Protein AF-A0A4Q3APD3-F1 (afdb_monomer_lite)

Secondary structure (DSSP, 8-state):
-PPPPPPTT-----------SSPPPP-PPPP-S------SS--HHHHHHHHHHHHGGGT--TTTSS-HHHHHHHHT-TT----

Sequence (83 aa):
MGLLPVKPGEVAAIVTSLEMRERPRPRPMPDSPLRLVRWEAPAPAKYRTLFERVGAPWLWFSRLVMEETRLTAIIHNPGIEIF

pLDDT: mean 92.92, std 6.48, range [53.56, 98.25]

Foldseek 3Di:
DDDDDADPPGDDDDDDDDDCPDDDDDDDDPDDPDDFDWDQQDQLVVVVVVCCVPCVVVVPCPSVPDDRVVNSCVCNPPVDIDD

Radius of gyration: 17.89 Å; chains: 1; bounding box: 40×38×40 Å

Structure (mmCIF, N/CA/C/O backbone):
data_AF-A0A4Q3APD3-F1
#
_entry.id   AF-A0A4Q3APD3-F1
#
loop_
_atom_site.group_PDB
_atom_site.id
_atom_site.type_symbol
_atom_site.label_atom_id
_atom_site.label_alt_id
_atom_site.label_comp_id
_atom_site.label_asym_id
_atom_site.label_entity_id
_atom_site.label_seq_id
_atom_site.pdbx_PDB_ins_code
_atom_site.Cartn_x
_atom_site.Cartn_y
_atom_site.Cartn_z
_atom_site.occupancy
_atom_site.B_iso_or_equiv
_atom_site.auth_seq_id
_atom_site.auth_comp_id
_atom_site.auth_asym_id
_atom_site.auth_atom_id
_atom_site.pdbx_PDB_model_num
ATOM 1 N N . MET A 1 1 ? 6.246 26.459 12.623 1.00 53.56 1 MET A N 1
ATOM 2 C CA . MET A 1 1 ? 5.299 25.326 12.680 1.00 53.56 1 MET A CA 1
ATOM 3 C C . MET A 1 1 ? 4.513 25.482 13.972 1.00 53.56 1 MET A C 1
ATOM 5 O O . MET A 1 1 ? 5.130 25.462 15.026 1.00 53.56 1 MET A O 1
ATOM 9 N N . GLY A 1 2 ? 3.223 25.818 13.896 1.00 66.62 2 GLY A N 1
ATOM 10 C CA . GLY A 1 2 ? 2.397 26.044 15.088 1.00 66.62 2 GLY A CA 1
ATOM 11 C C . GLY A 1 2 ? 1.929 24.720 15.689 1.00 66.62 2 GLY A C 1
ATOM 12 O O . GLY A 1 2 ? 1.653 23.783 14.944 1.00 66.62 2 GLY A O 1
ATOM 13 N N . LEU A 1 3 ? 1.856 24.638 17.017 1.00 79.56 3 LEU A N 1
ATOM 14 C CA . LEU A 1 3 ? 1.256 23.501 17.714 1.00 79.56 3 LEU A CA 1
ATOM 15 C C . LEU A 1 3 ? -0.261 23.718 17.778 1.00 79.56 3 LEU A C 1
ATOM 17 O O . LEU A 1 3 ? -0.713 24.720 18.331 1.00 79.56 3 LEU A O 1
ATOM 21 N N . LEU A 1 4 ? -1.038 22.801 17.198 1.00 85.88 4 LEU A N 1
ATOM 22 C CA . LEU A 1 4 ? -2.498 22.778 17.312 1.00 85.88 4 LEU A CA 1
ATOM 23 C C . LEU A 1 4 ? -2.891 21.759 18.393 1.00 85.88 4 LEU A C 1
ATOM 25 O O . LEU A 1 4 ? -2.409 20.624 18.337 1.00 85.88 4 LEU A O 1
ATOM 29 N N . PRO A 1 5 ? -3.729 22.127 19.380 1.00 89.94 5 PRO A N 1
ATOM 30 C CA . PRO A 1 5 ? -4.169 21.188 20.403 1.00 89.94 5 PRO A CA 1
ATOM 31 C C . PRO A 1 5 ? -5.076 20.112 19.790 1.00 89.94 5 PRO A C 1
ATOM 33 O O . PRO A 1 5 ? -6.006 20.430 19.052 1.00 89.94 5 PRO A O 1
ATOM 36 N N . VAL A 1 6 ? -4.812 18.850 20.132 1.00 92.62 6 VAL A N 1
ATOM 37 C CA . VAL A 1 6 ? -5.627 17.683 19.758 1.00 92.62 6 VAL A CA 1
ATOM 38 C C . VAL A 1 6 ? -6.540 17.363 20.936 1.00 92.62 6 VAL A C 1
ATOM 40 O O . VAL A 1 6 ? -6.055 17.140 22.048 1.00 92.62 6 VAL A O 1
ATOM 43 N N . LYS A 1 7 ? -7.856 17.392 20.729 1.00 95.56 7 LYS A N 1
ATOM 44 C CA . LYS A 1 7 ? -8.826 17.156 21.805 1.00 95.56 7 LYS A CA 1
ATOM 45 C C . LYS A 1 7 ? -8.916 15.664 22.149 1.00 95.56 7 LYS A C 1
ATOM 47 O O . LYS A 1 7 ? -8.576 14.814 21.325 1.00 95.56 7 LYS A O 1
ATOM 52 N N . PRO A 1 8 ? -9.434 15.310 23.338 1.00 94.88 8 PRO A N 1
ATOM 53 C CA . PRO A 1 8 ? -9.801 13.929 23.630 1.00 94.88 8 PRO A CA 1
ATOM 54 C C . PRO A 1 8 ? -10.737 13.360 22.551 1.00 94.88 8 PRO A C 1
ATOM 56 O O . PRO A 1 8 ? -11.740 13.983 22.212 1.00 94.88 8 PRO A O 1
ATOM 59 N N . GLY A 1 9 ? -10.399 12.184 22.017 1.00 94.81 9 GLY A N 1
ATOM 60 C CA . GLY A 1 9 ? -11.140 11.529 20.930 1.00 94.81 9 GLY A CA 1
ATOM 61 C C . GLY A 1 9 ? -10.661 11.873 19.514 1.00 94.81 9 GLY A C 1
ATOM 62 O O . GLY A 1 9 ? -11.140 11.268 18.559 1.00 94.81 9 GLY A O 1
ATOM 63 N N . GLU A 1 10 ? -9.704 12.791 19.359 1.00 92.00 10 GLU A N 1
ATOM 64 C CA . GLU A 1 10 ? -9.093 13.118 18.067 1.00 92.00 10 GLU A CA 1
ATOM 65 C C . GLU A 1 10 ? -7.740 12.406 17.878 1.00 92.00 10 GLU A C 1
ATOM 67 O O . GLU A 1 10 ? -7.017 12.126 18.835 1.00 92.00 10 GLU A O 1
ATOM 72 N N . VAL A 1 11 ? -7.378 12.140 16.618 1.00 85.06 11 VAL A N 1
ATOM 73 C CA . VAL A 1 1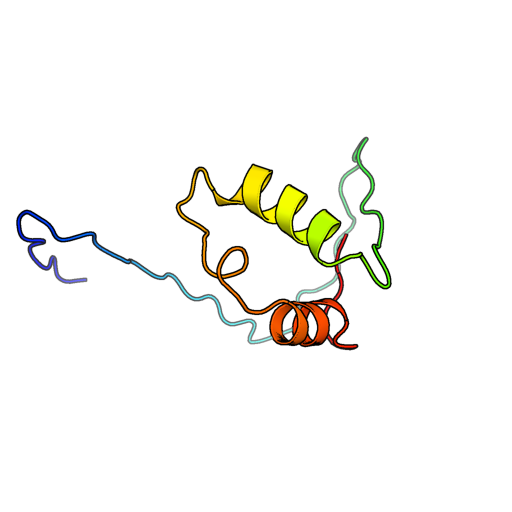1 ? -6.064 11.608 16.220 1.00 85.06 11 VAL A CA 1
ATOM 74 C C . VAL A 1 11 ? -5.434 12.575 15.222 1.00 85.06 11 VAL A C 1
ATOM 76 O O . VAL A 1 11 ? -6.023 12.871 14.183 1.00 85.06 11 VAL A O 1
ATOM 79 N N . ALA A 1 12 ? -4.228 13.067 15.516 1.00 87.94 12 ALA A N 1
ATOM 80 C CA . ALA A 1 12 ? -3.503 13.941 14.599 1.00 87.94 12 ALA A CA 1
ATOM 81 C C . ALA A 1 12 ? -3.003 13.162 13.372 1.00 87.94 12 ALA A C 1
ATOM 83 O O . ALA A 1 12 ? -2.155 12.278 13.489 1.00 87.94 12 ALA A O 1
ATOM 84 N N . ALA A 1 13 ? -3.483 13.531 12.184 1.00 85.31 13 ALA A N 1
ATOM 85 C CA . ALA A 1 13 ? -2.985 13.021 10.910 1.00 85.31 13 ALA A CA 1
ATOM 86 C C . ALA A 1 13 ? -1.973 14.011 10.310 1.00 85.31 13 ALA A C 1
ATOM 88 O O . ALA A 1 13 ? -2.345 14.968 9.633 1.00 85.31 13 ALA A O 1
ATOM 89 N N . ILE A 1 14 ? -0.683 13.797 10.580 1.00 86.12 14 ILE A N 1
ATOM 90 C CA . ILE A 1 14 ? 0.399 14.626 10.034 1.00 86.12 14 ILE A CA 1
ATOM 91 C C . ILE A 1 14 ? 0.918 13.965 8.760 1.00 86.12 14 ILE A C 1
ATOM 93 O O . ILE A 1 14 ? 1.430 12.848 8.799 1.00 86.12 14 ILE A O 1
ATOM 97 N N . VAL A 1 15 ? 0.801 14.662 7.632 1.00 85.38 15 VAL A N 1
ATOM 98 C CA . VAL A 1 15 ? 1.298 14.182 6.339 1.00 85.38 15 VAL A CA 1
ATOM 99 C C . VAL A 1 15 ? 2.535 14.978 5.952 1.00 85.38 15 VAL A C 1
ATOM 101 O O . VAL A 1 15 ? 2.484 16.198 5.809 1.00 85.38 15 VAL A O 1
ATOM 104 N N . THR A 1 16 ? 3.648 14.278 5.755 1.00 89.75 16 THR A N 1
ATOM 105 C CA . THR A 1 16 ? 4.824 14.828 5.081 1.00 89.75 16 THR A CA 1
ATOM 106 C C . THR A 1 16 ? 4.796 14.371 3.632 1.00 89.75 16 THR A C 1
ATOM 108 O O . THR A 1 16 ? 4.941 13.185 3.345 1.00 89.75 16 THR A O 1
ATOM 111 N N . SER A 1 17 ? 4.603 15.316 2.719 1.00 90.25 17 SER A N 1
ATOM 112 C CA . SER A 1 17 ? 4.619 15.048 1.283 1.00 90.25 17 SER A CA 1
ATOM 113 C C . SER A 1 17 ? 6.009 15.312 0.718 1.00 90.25 17 SER A C 1
ATOM 115 O O . SER A 1 17 ? 6.642 16.313 1.054 1.00 90.25 17 SER A O 1
ATOM 117 N N . LEU A 1 18 ? 6.468 14.429 -0.165 1.00 92.81 18 LEU A N 1
ATOM 118 C CA . LEU A 1 18 ? 7.681 14.625 -0.953 1.00 92.81 18 LEU A CA 1
ATOM 119 C C . LEU A 1 18 ? 7.296 14.788 -2.423 1.00 92.81 18 LEU A C 1
ATOM 121 O O . LEU A 1 18 ? 6.459 14.049 -2.936 1.00 92.81 18 LEU A O 1
ATOM 125 N N . GLU A 1 19 ? 7.9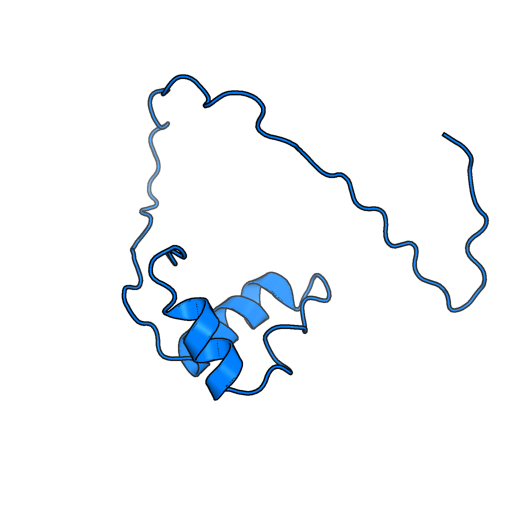20 15.751 -3.095 1.00 94.44 19 GLU A N 1
ATOM 126 C CA . GLU A 1 19 ? 7.754 16.011 -4.524 1.00 94.44 19 GLU A CA 1
ATOM 127 C C . GLU A 1 19 ? 9.059 15.662 -5.251 1.00 94.44 19 GLU A C 1
ATOM 129 O O . GLU A 1 19 ? 10.130 16.164 -4.902 1.00 94.44 19 GLU A O 1
ATOM 134 N N . MET A 1 20 ? 8.981 14.815 -6.278 1.00 94.38 20 MET A N 1
ATOM 135 C CA . MET A 1 20 ? 10.120 14.525 -7.149 1.00 94.38 20 MET A CA 1
ATOM 136 C C . MET A 1 20 ? 10.175 15.560 -8.278 1.00 94.38 20 MET A C 1
ATOM 138 O O . MET A 1 20 ? 9.519 15.400 -9.301 1.00 94.38 20 MET A O 1
ATOM 142 N N . ARG A 1 21 ? 10.958 16.628 -8.087 1.00 95.38 21 ARG A N 1
ATOM 143 C CA . ARG A 1 21 ? 11.118 17.718 -9.077 1.00 95.38 21 ARG A CA 1
ATOM 144 C C . ARG A 1 21 ? 12.028 17.369 -10.253 1.00 95.38 21 ARG A C 1
ATOM 146 O O . ARG A 1 21 ? 11.931 17.972 -11.313 1.00 95.38 21 ARG A O 1
ATOM 153 N N . GLU A 1 22 ? 12.914 16.402 -10.054 1.00 96.12 22 GLU A N 1
ATOM 154 C CA . GLU A 1 22 ? 13.821 15.875 -11.067 1.00 96.12 22 GLU A CA 1
ATOM 155 C C . GLU A 1 22 ? 14.019 14.378 -10.810 1.00 96.12 22 GLU A C 1
ATOM 157 O O . GLU A 1 22 ? 14.022 13.927 -9.660 1.00 96.12 22 GLU A O 1
ATOM 162 N N . ARG A 1 23 ? 14.191 13.596 -11.880 1.00 92.62 23 ARG A N 1
ATOM 163 C CA . ARG A 1 23 ? 14.485 12.166 -11.776 1.00 92.62 23 ARG A CA 1
ATOM 164 C C . ARG A 1 23 ? 15.864 11.956 -11.121 1.00 92.62 23 ARG A C 1
ATOM 166 O O . ARG A 1 23 ? 16.853 12.463 -11.647 1.00 92.62 23 ARG A O 1
ATOM 173 N N . PRO A 1 24 ? 15.979 11.157 -10.041 1.00 91.31 24 PRO A N 1
ATOM 174 C CA . PRO A 1 24 ? 17.268 10.856 -9.429 1.00 91.31 24 PRO A CA 1
ATOM 175 C C . PRO A 1 24 ? 18.219 10.160 -10.405 1.00 91.31 24 PRO A C 1
ATOM 177 O O . PRO A 1 24 ? 17.810 9.286 -11.176 1.00 91.31 24 PRO A O 1
ATOM 180 N N . ARG A 1 25 ? 19.511 10.496 -10.326 1.00 93.62 25 ARG A N 1
ATOM 181 C CA . ARG A 1 25 ? 20.552 9.773 -11.068 1.00 93.62 25 ARG A CA 1
ATOM 182 C C . ARG A 1 25 ? 20.602 8.310 -10.595 1.00 93.62 25 ARG A C 1
ATOM 184 O O . ARG A 1 25 ? 20.636 8.090 -9.380 1.00 93.62 25 ARG A O 1
ATOM 191 N N . PRO A 1 26 ? 20.623 7.319 -11.508 1.00 91.88 26 PRO A N 1
ATOM 192 C CA . PRO A 1 26 ? 20.746 5.914 -11.132 1.00 91.88 26 PRO A CA 1
ATOM 193 C C . PRO A 1 26 ? 21.990 5.662 -10.272 1.00 91.88 26 PRO A C 1
ATOM 195 O O . PRO A 1 26 ? 23.054 6.226 -10.530 1.00 91.88 26 PRO A O 1
ATOM 198 N N . ARG A 1 27 ? 21.860 4.807 -9.254 1.00 90.44 27 ARG A N 1
ATOM 199 C CA . ARG A 1 27 ? 22.967 4.356 -8.399 1.00 90.44 27 ARG A CA 1
ATOM 200 C C . ARG A 1 27 ? 22.968 2.827 -8.326 1.00 90.44 27 ARG A C 1
ATOM 202 O O . ARG A 1 27 ? 21.885 2.246 -8.417 1.00 90.44 27 ARG A O 1
ATOM 209 N N . PRO A 1 28 ? 24.136 2.181 -8.156 1.00 90.00 28 PRO A N 1
ATOM 210 C CA . PRO A 1 28 ? 24.201 0.741 -7.937 1.00 90.00 28 PRO A CA 1
ATOM 211 C C . PRO A 1 28 ? 23.327 0.331 -6.749 1.00 90.00 28 PRO A C 1
ATOM 213 O O . PRO A 1 28 ? 23.322 1.002 -5.714 1.00 90.00 28 PRO A O 1
ATOM 216 N N . MET A 1 29 ? 22.583 -0.761 -6.911 1.00 85.75 29 MET A N 1
ATOM 217 C CA . MET A 1 29 ? 21.828 -1.359 -5.814 1.00 85.75 29 MET A CA 1
ATOM 218 C C . MET A 1 29 ? 22.822 -2.060 -4.874 1.00 85.75 29 MET A C 1
ATOM 220 O O . MET A 1 29 ? 23.688 -2.777 -5.378 1.00 85.75 29 MET A O 1
ATOM 224 N N . PRO A 1 30 ? 22.735 -1.881 -3.546 1.00 87.62 30 PRO A N 1
ATOM 225 C CA . PRO A 1 30 ? 23.518 -2.693 -2.621 1.00 87.62 30 PRO A CA 1
ATOM 226 C C . PRO A 1 30 ? 23.141 -4.173 -2.751 1.00 87.62 30 PRO A C 1
ATOM 228 O O . PRO A 1 30 ? 21.993 -4.504 -3.069 1.00 87.62 30 PRO A O 1
ATOM 231 N N . ASP A 1 31 ? 24.098 -5.056 -2.468 1.00 91.69 31 ASP A N 1
ATOM 232 C CA . ASP A 1 31 ? 23.845 -6.493 -2.446 1.00 91.69 31 ASP A CA 1
ATOM 233 C C . ASP A 1 31 ? 22.759 -6.828 -1.420 1.00 91.69 31 ASP A C 1
ATOM 235 O O . ASP A 1 31 ? 22.763 -6.348 -0.284 1.00 91.69 31 ASP A O 1
ATOM 239 N N . SER A 1 32 ? 21.809 -7.663 -1.835 1.00 91.31 32 SER A N 1
ATOM 240 C CA . SER A 1 32 ? 20.695 -8.091 -0.997 1.00 91.31 32 SER A CA 1
ATOM 241 C C . SER A 1 32 ? 20.411 -9.577 -1.205 1.00 91.31 32 SER A C 1
ATOM 243 O O . SER A 1 32 ? 20.372 -10.042 -2.355 1.00 91.31 32 SER A O 1
AT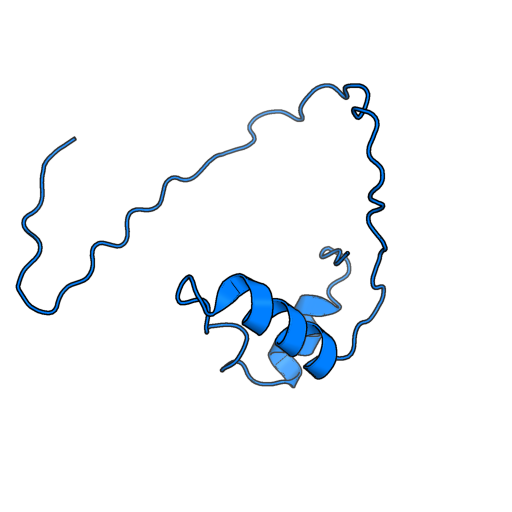OM 245 N N . PRO A 1 33 ? 20.160 -10.335 -0.120 1.00 93.69 33 PRO A N 1
ATOM 246 C CA . PRO A 1 33 ? 19.671 -11.706 -0.227 1.00 93.69 33 PRO A CA 1
ATOM 247 C C . PRO A 1 33 ? 18.218 -11.756 -0.725 1.00 93.69 33 PRO A C 1
ATOM 249 O O . PRO A 1 33 ? 17.732 -12.820 -1.099 1.00 93.69 33 PRO A O 1
ATOM 252 N N . LEU A 1 34 ? 17.515 -10.619 -0.738 1.00 92.75 34 LEU A N 1
ATOM 253 C CA . LEU A 1 34 ? 16.132 -10.515 -1.183 1.00 92.75 34 LEU A CA 1
ATOM 254 C C . LEU A 1 34 ? 16.053 -10.200 -2.683 1.00 92.75 34 LEU A C 1
ATOM 256 O O . LEU A 1 34 ? 16.974 -9.653 -3.299 1.00 92.75 34 LEU A O 1
ATOM 260 N N . ARG A 1 35 ? 14.916 -10.550 -3.282 1.00 89.94 35 ARG A N 1
ATOM 261 C CA . ARG A 1 35 ? 14.551 -10.213 -4.660 1.00 89.94 35 ARG A CA 1
ATOM 262 C C . ARG A 1 35 ? 13.148 -9.624 -4.662 1.00 89.94 35 ARG A C 1
ATOM 264 O O . ARG A 1 35 ? 12.282 -10.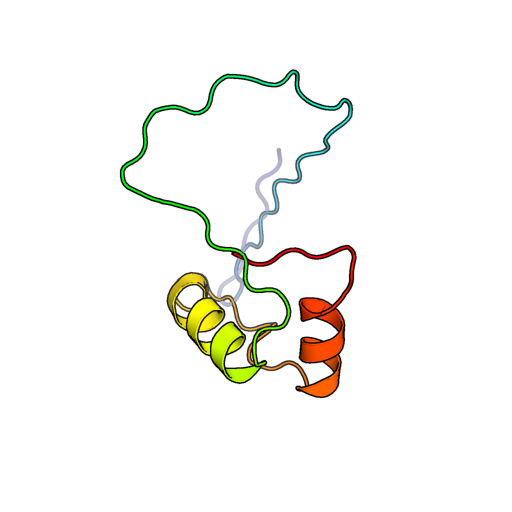112 -3.943 1.00 89.94 35 ARG A O 1
ATOM 271 N N . LEU A 1 36 ? 12.940 -8.597 -5.479 1.00 91.06 36 LEU A N 1
ATOM 272 C CA . LEU A 1 36 ? 11.604 -8.100 -5.795 1.00 91.06 36 LEU A CA 1
ATOM 273 C C . LEU A 1 36 ? 11.012 -8.993 -6.884 1.00 91.06 36 LEU A C 1
ATOM 275 O O . LEU A 1 36 ? 11.660 -9.220 -7.906 1.00 91.06 36 LEU A O 1
ATOM 279 N N . VAL A 1 37 ? 9.808 -9.518 -6.659 1.00 93.50 37 VAL A N 1
ATOM 280 C CA . VAL A 1 37 ? 9.164 -10.470 -7.571 1.00 93.50 37 VAL A CA 1
ATOM 281 C C . VAL A 1 37 ? 7.859 -9.875 -8.058 1.00 93.50 37 VAL A C 1
ATOM 283 O O . VAL A 1 37 ? 6.879 -9.844 -7.331 1.00 93.50 37 VAL A O 1
ATOM 286 N N . ARG A 1 38 ? 7.831 -9.444 -9.318 1.00 94.50 38 ARG A N 1
ATOM 287 C CA . ARG A 1 38 ? 6.647 -8.819 -9.909 1.00 94.50 38 ARG A CA 1
ATOM 288 C C . ARG A 1 38 ? 5.424 -9.743 -9.854 1.00 94.50 38 ARG A C 1
ATOM 290 O O . ARG A 1 38 ? 5.493 -10.912 -10.236 1.00 94.50 38 ARG A O 1
ATOM 297 N N . TRP A 1 39 ? 4.293 -9.202 -9.412 1.00 96.12 39 TRP A N 1
ATOM 298 C CA . TRP A 1 39 ? 2.969 -9.816 -9.504 1.00 96.12 39 TRP A CA 1
ATOM 299 C C . TRP A 1 39 ? 2.206 -9.136 -10.646 1.00 96.12 39 TRP A C 1
ATOM 301 O O . TRP A 1 39 ? 1.673 -8.050 -10.457 1.00 96.12 39 TRP A O 1
ATOM 311 N N . GLU A 1 40 ? 2.148 -9.767 -11.824 1.00 92.44 40 GLU A N 1
ATOM 312 C CA . GLU A 1 40 ? 1.562 -9.151 -13.033 1.00 92.44 40 GLU A CA 1
ATOM 313 C C . GLU A 1 40 ? 0.064 -8.837 -12.906 1.00 92.44 40 GLU A C 1
ATOM 315 O O . GLU A 1 40 ? -0.379 -7.738 -13.215 1.00 92.44 40 GLU A O 1
ATOM 320 N N . ALA A 1 41 ? -0.728 -9.801 -12.441 1.00 93.94 41 ALA A N 1
ATOM 321 C CA . ALA A 1 41 ? -2.169 -9.642 -12.260 1.00 93.94 41 ALA A CA 1
ATOM 322 C C . ALA A 1 41 ? -2.616 -10.425 -11.018 1.00 93.94 41 ALA A C 1
ATOM 324 O O . ALA A 1 41 ? -3.206 -11.504 -11.127 1.0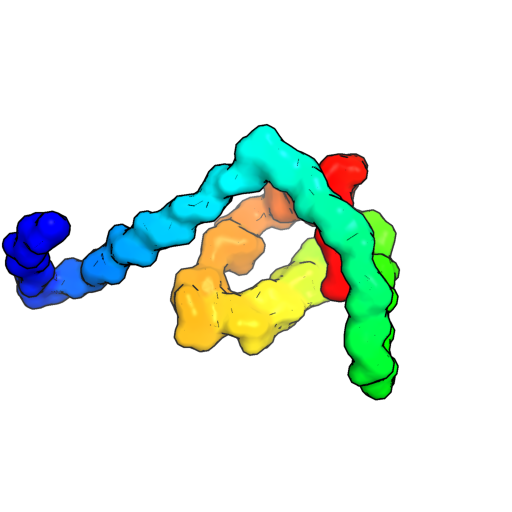0 93.94 41 ALA A O 1
ATOM 325 N N . PRO A 1 42 ? -2.270 -9.959 -9.805 1.00 96.88 42 PRO A N 1
ATOM 326 C CA . PRO A 1 42 ? -2.588 -10.699 -8.597 1.00 96.88 42 PRO A CA 1
ATOM 327 C C . PRO A 1 42 ? -4.099 -10.761 -8.377 1.00 96.88 42 PRO A C 1
ATOM 329 O O . PRO A 1 42 ? -4.820 -9.796 -8.637 1.00 96.88 42 PRO A O 1
ATOM 332 N N . ALA A 1 43 ? -4.571 -11.885 -7.837 1.00 97.56 43 ALA A N 1
ATOM 333 C CA . ALA A 1 43 ? -5.941 -11.989 -7.354 1.00 97.56 43 ALA A CA 1
ATOM 334 C C . ALA A 1 43 ? -6.185 -10.947 -6.238 1.00 97.56 43 ALA A C 1
ATOM 336 O O . ALA A 1 43 ? -5.328 -10.812 -5.353 1.00 97.56 43 ALA A O 1
ATOM 337 N N . PRO A 1 44 ? -7.345 -10.263 -6.206 1.00 97.38 44 PRO A N 1
ATOM 338 C CA . PRO A 1 44 ? -7.650 -9.255 -5.186 1.00 97.38 44 PRO A CA 1
ATOM 339 C C . PRO A 1 44 ? -7.497 -9.775 -3.753 1.00 97.38 44 PRO A C 1
ATOM 341 O O . PRO A 1 44 ? -6.935 -9.087 -2.904 1.00 97.38 44 PRO A O 1
ATOM 344 N N . ALA A 1 45 ? -7.904 -11.022 -3.495 1.00 97.38 45 ALA A N 1
ATOM 345 C CA . ALA A 1 45 ? -7.731 -11.668 -2.196 1.00 97.38 45 ALA A CA 1
ATOM 346 C C . ALA A 1 45 ? -6.249 -11.797 -1.793 1.00 97.38 45 ALA A C 1
ATOM 348 O O . ALA A 1 45 ? -5.883 -11.449 -0.672 1.00 97.38 45 ALA A O 1
ATOM 349 N N . LYS A 1 46 ? -5.376 -12.212 -2.724 1.00 96.88 46 LYS A N 1
ATOM 350 C CA . LYS A 1 46 ? -3.927 -12.326 -2.485 1.00 96.88 46 LYS A CA 1
ATOM 351 C C . LYS A 1 46 ? -3.313 -10.962 -2.154 1.00 96.88 46 LYS A C 1
ATOM 353 O O . LYS A 1 46 ? -2.512 -10.859 -1.227 1.00 96.88 46 LYS A O 1
ATOM 358 N N . TYR A 1 47 ? -3.720 -9.917 -2.878 1.00 97.12 47 TYR A N 1
ATOM 359 C CA . TYR A 1 47 ? -3.311 -8.543 -2.584 1.00 97.12 47 TYR A CA 1
ATOM 360 C C . TYR A 1 47 ? -3.795 -8.085 -1.199 1.00 97.12 47 TYR A C 1
ATOM 362 O O . TYR A 1 47 ? -3.004 -7.545 -0.428 1.00 97.12 47 TYR A O 1
ATOM 370 N N . ARG A 1 48 ? -5.063 -8.341 -0.843 1.00 97.62 48 ARG A N 1
ATOM 371 C CA . ARG A 1 48 ? -5.617 -7.974 0.472 1.00 97.62 48 ARG A CA 1
ATOM 372 C C . ARG A 1 48 ? -4.880 -8.648 1.621 1.00 97.62 48 ARG A C 1
ATOM 374 O O . ARG A 1 48 ? -4.573 -7.969 2.590 1.00 97.62 48 ARG A O 1
ATOM 381 N N . THR A 1 49 ? -4.526 -9.927 1.495 1.00 97.44 49 THR A N 1
ATOM 382 C CA . THR A 1 49 ? -3.738 -10.625 2.522 1.00 97.44 49 THR A CA 1
ATOM 383 C C . THR A 1 49 ? -2.383 -9.956 2.760 1.00 97.44 49 THR A C 1
ATOM 385 O O . THR A 1 49 ? -1.971 -9.804 3.908 1.00 97.44 49 THR A O 1
ATOM 388 N N . LEU A 1 50 ? -1.682 -9.533 1.700 1.00 95.25 50 LEU A N 1
ATOM 389 C CA . LEU A 1 50 ? -0.427 -8.787 1.841 1.00 95.25 50 LEU A CA 1
ATOM 390 C C . LEU A 1 50 ? -0.667 -7.420 2.496 1.00 95.25 50 LEU A C 1
ATOM 392 O O . LEU A 1 50 ? 0.019 -7.063 3.454 1.00 95.25 50 LEU A O 1
ATOM 396 N N . PHE A 1 51 ? -1.658 -6.680 1.993 1.00 96.44 51 PHE A N 1
ATOM 397 C CA . PHE A 1 51 ? -2.013 -5.351 2.483 1.00 96.44 51 PHE A CA 1
ATOM 398 C C . PHE A 1 51 ? -2.383 -5.369 3.970 1.00 96.44 51 PHE A C 1
ATOM 400 O O . PHE A 1 51 ? -1.950 -4.500 4.717 1.00 96.44 51 PHE A O 1
ATOM 407 N N . GLU A 1 52 ? -3.144 -6.366 4.413 1.00 97.19 52 GLU A N 1
ATOM 408 C CA . GLU A 1 52 ? -3.524 -6.544 5.811 1.00 97.19 52 GLU A CA 1
ATOM 409 C C . GLU A 1 52 ? -2.308 -6.870 6.684 1.00 97.19 52 GLU A C 1
ATOM 411 O O . GLU A 1 52 ? -2.062 -6.180 7.669 1.00 97.19 52 GLU A O 1
ATOM 416 N N . ARG A 1 53 ? -1.491 -7.860 6.294 1.00 97.00 53 ARG A N 1
ATOM 417 C CA . ARG A 1 53 ? -0.313 -8.278 7.076 1.00 97.00 53 ARG A CA 1
ATOM 418 C C . ARG A 1 53 ? 0.686 -7.148 7.301 1.00 97.00 53 ARG A C 1
ATOM 420 O O . ARG A 1 53 ? 1.286 -7.074 8.368 1.00 97.00 53 ARG A O 1
ATOM 427 N N . VAL A 1 54 ? 0.883 -6.300 6.295 1.00 95.44 54 VAL A N 1
ATOM 428 C CA . VAL A 1 54 ? 1.834 -5.185 6.369 1.00 95.44 54 VAL A CA 1
ATOM 429 C C . VAL A 1 54 ? 1.183 -3.941 6.963 1.00 95.44 54 VAL A C 1
ATOM 431 O O . VAL A 1 54 ? 1.789 -3.276 7.795 1.00 95.44 54 VAL A O 1
ATOM 434 N N . GLY A 1 55 ? -0.032 -3.608 6.531 1.00 95.25 55 GLY A N 1
ATOM 435 C CA . GLY A 1 55 ? -0.654 -2.310 6.767 1.00 95.25 55 GLY A CA 1
ATOM 436 C C . GLY A 1 55 ? -1.605 -2.244 7.960 1.00 95.25 55 GLY A C 1
ATOM 437 O O . GLY A 1 55 ? -1.741 -1.171 8.546 1.00 95.25 55 GLY A O 1
ATOM 438 N N . ALA A 1 56 ? -2.249 -3.346 8.360 1.00 94.38 56 ALA A N 1
ATOM 439 C CA . ALA A 1 56 ? -3.216 -3.321 9.462 1.00 94.38 56 ALA A CA 1
ATOM 440 C C . ALA A 1 56 ? -2.621 -2.812 10.794 1.00 94.38 56 ALA A C 1
ATOM 442 O O . ALA A 1 56 ? -3.281 -1.992 11.438 1.00 94.38 56 ALA A O 1
ATOM 443 N N . PRO A 1 57 ? -1.371 -3.160 11.183 1.00 94.88 57 PRO A N 1
ATOM 444 C CA . PRO A 1 57 ? -0.726 -2.582 12.370 1.00 94.88 57 PRO A CA 1
ATOM 445 C C . PRO A 1 57 ? -0.574 -1.053 12.323 1.00 94.88 57 PRO A C 1
ATOM 447 O O . PRO A 1 57 ? -0.443 -0.413 13.361 1.00 94.88 57 PRO A O 1
ATOM 450 N N . TRP A 1 58 ? -0.620 -0.465 11.124 1.00 91.19 58 TRP A N 1
ATOM 451 C CA . TRP A 1 58 ? -0.501 0.972 10.861 1.00 91.19 58 TRP A CA 1
ATOM 452 C C . TRP A 1 58 ? -1.842 1.617 10.491 1.00 91.19 58 TRP A C 1
ATOM 454 O O . TRP A 1 58 ? -1.868 2.683 9.876 1.00 91.19 58 TRP A O 1
ATOM 464 N N . LEU A 1 59 ? -2.962 0.969 10.838 1.00 91.06 59 LEU A N 1
ATOM 465 C CA . LEU A 1 59 ? -4.324 1.438 10.565 1.00 91.06 59 LEU A CA 1
ATOM 466 C C . LEU A 1 59 ? -4.633 1.601 9.068 1.00 91.06 59 LEU A C 1
ATOM 468 O O . LEU A 1 59 ? -5.493 2.391 8.676 1.00 91.06 59 LEU A O 1
ATOM 472 N N . TRP A 1 60 ? -3.961 0.850 8.194 1.00 93.94 60 TRP A N 1
ATOM 473 C CA . TRP A 1 60 ? -4.333 0.819 6.786 1.00 93.94 60 TRP A CA 1
ATOM 474 C C . TRP A 1 60 ? -5.540 -0.095 6.593 1.00 93.94 60 TRP A C 1
ATOM 476 O O . TRP A 1 60 ? -5.433 -1.313 6.688 1.00 93.94 60 TRP A O 1
ATOM 486 N N . PHE A 1 61 ? -6.689 0.485 6.255 1.00 94.69 61 PHE A N 1
ATOM 487 C CA . PHE A 1 61 ? -7.917 -0.283 6.002 1.00 94.69 61 PHE A CA 1
ATOM 488 C C . PHE A 1 61 ? -8.551 0.013 4.641 1.00 94.69 61 PHE A C 1
ATOM 490 O O . PHE A 1 61 ? -9.364 -0.766 4.152 1.00 94.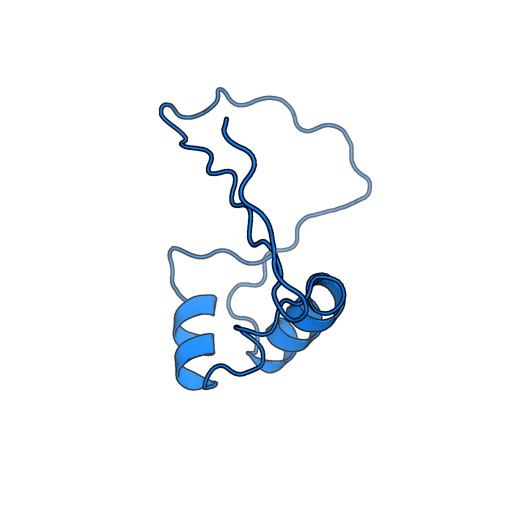69 61 PHE A O 1
ATOM 497 N N . SER A 1 62 ? -8.172 1.119 3.990 1.00 94.69 62 SER A N 1
ATOM 498 C CA . SER A 1 62 ? -8.887 1.633 2.812 1.00 94.69 62 SER A CA 1
ATOM 499 C C . SER A 1 62 ? -8.970 0.654 1.635 1.00 94.69 62 SER A C 1
ATOM 501 O O . SER A 1 62 ? -9.899 0.753 0.844 1.00 94.69 62 SER A O 1
ATOM 503 N N . ARG A 1 63 ? -8.022 -0.285 1.500 1.00 96.38 63 ARG A N 1
ATOM 504 C CA . ARG A 1 63 ? -8.027 -1.312 0.438 1.00 96.38 63 ARG A CA 1
ATOM 505 C C . ARG A 1 63 ? -8.775 -2.578 0.859 1.00 96.38 63 ARG A C 1
ATOM 507 O O . ARG A 1 63 ? -9.233 -3.316 -0.006 1.00 96.38 63 ARG A O 1
ATOM 514 N N . LEU A 1 64 ? -8.927 -2.804 2.164 1.00 96.31 64 LEU A N 1
ATOM 515 C CA . LEU A 1 64 ? -9.658 -3.940 2.727 1.00 96.31 64 LEU A CA 1
ATOM 516 C C . LEU A 1 64 ? -11.172 -3.734 2.619 1.00 96.31 64 LEU A C 1
ATOM 518 O O . LEU A 1 64 ? -11.889 -4.667 2.281 1.00 96.31 64 LEU A O 1
ATOM 522 N N . VAL A 1 65 ? -11.639 -2.499 2.836 1.00 96.56 65 VAL A N 1
ATOM 523 C CA . VAL A 1 65 ? -13.068 -2.128 2.775 1.00 96.56 65 VAL A CA 1
ATOM 524 C C . VAL A 1 65 ? -13.539 -1.693 1.382 1.00 96.56 65 VAL A C 1
ATOM 526 O O . VAL A 1 65 ? -14.695 -1.330 1.199 1.00 96.56 65 VAL A O 1
ATOM 529 N N . MET A 1 66 ? -12.638 -1.660 0.399 1.00 97.75 66 MET A N 1
ATOM 530 C CA . MET A 1 66 ? -12.960 -1.248 -0.966 1.00 97.75 66 MET A CA 1
ATOM 531 C C . MET A 1 66 ? -13.732 -2.347 -1.696 1.00 97.75 66 MET A C 1
ATOM 533 O O . MET A 1 66 ? -13.397 -3.519 -1.556 1.00 97.75 66 MET A O 1
ATOM 537 N N . GLU A 1 67 ? -14.690 -1.978 -2.544 1.00 98.19 67 GLU A N 1
ATOM 538 C CA . GLU A 1 67 ? -15.334 -2.927 -3.459 1.00 98.19 67 GLU A CA 1
ATOM 539 C C . GLU A 1 67 ? -14.313 -3.665 -4.333 1.00 98.19 67 GLU A C 1
ATOM 541 O O . GLU A 1 67 ? -13.332 -3.079 -4.804 1.00 98.19 67 GLU A O 1
ATOM 546 N N . GLU A 1 68 ? -14.537 -4.960 -4.554 1.00 98.06 68 GLU A N 1
ATOM 547 C CA . GLU A 1 68 ? -13.568 -5.822 -5.240 1.00 98.06 68 GLU A CA 1
ATOM 548 C C . GLU A 1 68 ? -13.304 -5.366 -6.679 1.00 98.06 68 GLU A C 1
ATOM 550 O O . GLU A 1 68 ? -12.151 -5.320 -7.109 1.00 98.06 68 GLU A O 1
ATOM 555 N N . THR A 1 69 ? -14.344 -4.957 -7.408 1.00 98.00 69 THR A N 1
ATOM 556 C CA . THR A 1 69 ? -14.224 -4.467 -8.792 1.00 98.00 69 THR A CA 1
ATOM 557 C C . THR A 1 69 ? -13.339 -3.224 -8.872 1.00 98.00 69 THR A C 1
ATOM 559 O O . THR A 1 69 ? -12.456 -3.130 -9.726 1.00 98.00 69 THR A O 1
ATOM 562 N N . ARG A 1 70 ? -13.509 -2.295 -7.925 1.00 98.25 70 ARG A N 1
ATOM 563 C CA . ARG A 1 70 ? -12.695 -1.081 -7.818 1.00 98.25 70 ARG A CA 1
ATOM 564 C C . ARG A 1 70 ? -11.258 -1.401 -7.427 1.00 98.25 70 ARG A C 1
ATOM 566 O O . ARG A 1 70 ? -10.337 -0.821 -7.995 1.00 98.25 70 ARG A O 1
ATOM 573 N N . LEU A 1 71 ? -11.063 -2.315 -6.478 1.00 98.19 71 LEU A N 1
ATOM 574 C CA . LEU A 1 71 ? -9.730 -2.754 -6.081 1.00 98.19 71 LEU A CA 1
ATOM 575 C C . LEU A 1 71 ? -8.993 -3.377 -7.269 1.00 98.19 71 LEU A C 1
ATOM 577 O O . LEU A 1 71 ? -7.864 -2.986 -7.546 1.00 98.19 71 LEU A O 1
ATOM 581 N N . THR A 1 72 ? -9.658 -4.278 -7.992 1.00 97.88 72 THR A N 1
ATOM 582 C CA . THR A 1 72 ? -9.130 -4.967 -9.178 1.00 97.88 72 THR A CA 1
ATOM 583 C C . THR A 1 72 ? -8.687 -3.969 -10.244 1.00 97.88 72 THR A C 1
ATOM 585 O O . THR A 1 72 ? -7.555 -4.032 -10.713 1.00 97.88 72 THR A O 1
ATOM 588 N N . ALA A 1 73 ? -9.527 -2.975 -10.550 1.00 97.88 73 ALA A N 1
ATOM 589 C CA . ALA A 1 73 ? -9.197 -1.930 -11.516 1.00 97.88 73 ALA A CA 1
ATOM 590 C C . ALA A 1 73 ? -7.947 -1.114 -11.134 1.00 97.88 73 ALA A C 1
ATOM 592 O O . ALA A 1 73 ? -7.215 -0.664 -12.012 1.00 97.88 73 ALA A O 1
ATOM 593 N N . ILE A 1 74 ? -7.688 -0.918 -9.835 1.00 97.25 74 ILE A N 1
ATOM 594 C CA . ILE A 1 74 ? -6.485 -0.225 -9.356 1.00 97.25 74 ILE A CA 1
ATOM 595 C C . ILE A 1 74 ? -5.257 -1.128 -9.478 1.00 97.25 74 ILE A C 1
ATOM 597 O O . ILE A 1 74 ? -4.243 -0.699 -10.021 1.00 97.25 74 ILE A O 1
ATOM 601 N N . ILE A 1 75 ? -5.332 -2.359 -8.965 1.00 97.06 75 ILE A N 1
ATOM 602 C CA . ILE A 1 75 ? -4.165 -3.251 -8.884 1.00 97.06 75 ILE A CA 1
ATOM 603 C C . ILE A 1 75 ? -3.762 -3.847 -10.238 1.00 97.06 75 ILE A C 1
ATOM 605 O O . ILE A 1 75 ? -2.649 -4.341 -10.357 1.00 97.06 75 ILE A O 1
ATOM 609 N N . HIS A 1 76 ? -4.643 -3.806 -11.242 1.00 97.19 76 HIS A N 1
ATOM 610 C CA . HIS A 1 76 ? -4.355 -4.211 -12.626 1.00 97.19 76 HIS A CA 1
ATOM 611 C C . HIS A 1 76 ? -4.177 -3.015 -13.571 1.00 97.19 76 HIS A C 1
ATOM 613 O O . HIS A 1 76 ? -4.118 -3.188 -14.788 1.00 97.19 76 HIS A O 1
ATOM 619 N N . ASN A 1 77 ? -4.116 -1.789 -13.044 1.00 97.19 77 ASN A N 1
ATOM 620 C CA . ASN A 1 77 ? -3.852 -0.616 -13.868 1.00 97.19 77 ASN A CA 1
ATOM 621 C C . ASN A 1 77 ? -2.438 -0.714 -14.482 1.00 97.19 77 ASN A C 1
ATOM 623 O O . ASN A 1 77 ? -1.488 -0.912 -13.729 1.00 97.19 77 ASN A O 1
ATOM 627 N N . PRO A 1 78 ? -2.255 -0.503 -15.801 1.00 95.25 78 PRO A N 1
ATOM 628 C CA . PRO A 1 78 ? -0.940 -0.594 -16.446 1.00 95.25 78 PRO A CA 1
ATOM 629 C C . PRO A 1 78 ? 0.137 0.349 -15.884 1.00 95.25 78 PRO A C 1
ATOM 631 O O . PRO A 1 78 ? 1.323 0.096 -16.064 1.00 95.25 78 PRO A O 1
ATOM 634 N N . GLY A 1 79 ? -0.258 1.445 -15.229 1.00 95.25 79 GLY A N 1
ATOM 635 C CA . GLY A 1 79 ? 0.648 2.374 -14.549 1.00 95.25 79 GLY A CA 1
ATOM 636 C C . GLY A 1 79 ? 0.997 1.983 -13.109 1.00 95.25 79 GLY A C 1
ATOM 637 O O . GLY A 1 79 ? 1.680 2.748 -12.431 1.00 95.25 79 GLY A O 1
ATOM 638 N N . ILE A 1 80 ? 0.510 0.839 -12.619 1.00 95.00 80 ILE A N 1
ATOM 639 C CA . ILE A 1 80 ? 0.758 0.322 -11.273 1.00 95.00 80 ILE A CA 1
ATOM 640 C C . ILE A 1 80 ? 1.510 -1.002 -11.379 1.00 95.00 80 ILE A C 1
ATOM 642 O O . ILE A 1 80 ? 1.077 -1.931 -12.052 1.00 95.00 80 ILE A O 1
ATOM 646 N N . GLU A 1 81 ? 2.623 -1.102 -10.658 1.00 95.00 81 GLU A N 1
ATOM 647 C CA . GLU A 1 81 ? 3.402 -2.333 -10.539 1.00 95.00 81 GLU A CA 1
ATOM 648 C C . GLU A 1 81 ? 3.369 -2.824 -9.089 1.00 95.00 81 GLU A C 1
ATOM 650 O O . GLU A 1 81 ? 3.508 -2.038 -8.148 1.00 95.00 81 GLU A O 1
ATOM 655 N N . ILE A 1 82 ? 3.175 -4.131 -8.904 1.00 94.81 82 ILE A N 1
ATOM 656 C CA . ILE A 1 82 ? 3.133 -4.794 -7.595 1.00 94.81 82 ILE A CA 1
ATOM 657 C C . ILE A 1 82 ? 4.242 -5.847 -7.561 1.00 94.81 82 ILE A C 1
ATOM 659 O O . ILE A 1 82 ? 4.464 -6.538 -8.556 1.00 94.81 82 ILE A O 1
ATOM 663 N N . PHE A 1 83 ? 4.928 -5.965 -6.423 1.00 92.38 83 PHE A N 1
ATOM 664 C CA . PHE A 1 83 ? 6.062 -6.866 -6.197 1.00 92.38 83 PHE A CA 1
ATOM 665 C C . PHE A 1 83 ? 5.923 -7.622 -4.870 1.00 92.38 83 PHE A C 1
ATOM 667 O O . PHE A 1 83 ? 5.150 -7.143 -4.008 1.00 92.38 83 PHE A O 1
#